Protein AF-A0A2J7R218-F1 (afdb_monomer)

Mean predicted aligned error: 14.17 Å

pLDDT: mean 77.42, std 22.08, range [35.09, 97.88]

Foldseek 3Di:
DDWAADDDDPDDDDDDAAFDDPVAAQAFDPPDDPVQRVQKGKHFDKDKDKTWTFDPQLVPVVDDPDDDDDDDDDDDDDDDDDDDDDDDDDDDDDDPRPPRIDIDIDIGGDYIDMDGHDDDDDD

Secondary structure (DSSP, 8-state):
---PBPEETTEE-----BPPPTTTTTSPPTTS-HHHHTTEEEEEEEEEEEEEEE-TTTGGGSS--------------------PPP----------S--SEEEEEEEEEEEEEEEEPPPPPP-

Organism: NCBI:txid105785

Sequence (123 aa):
MYVVLFRNGDIRQRFYEYSCKESVVGKPCRFLNRRLHNQSRCVQKFSYSYAIVRNPGASTSSAEFGSGEPQRHHYHRHRPSHLPALPLTTSTPNSFGGSEWMLDYIRVRSGCGCEVMPKPKKK

Structure (mmCIF, N/CA/C/O backbone):
data_AF-A0A2J7R218-F1
#
_entry.id   AF-A0A2J7R218-F1
#
loop_
_atom_site.group_PDB
_atom_site.id
_atom_site.type_symbol
_atom_site.label_atom_id
_atom_site.label_alt_id
_atom_site.label_comp_id
_atom_site.label_asym_id
_atom_site.label_entity_id
_atom_site.label_seq_id
_atom_site.pdbx_PDB_ins_code
_atom_site.Cartn_x
_atom_site.Cartn_y
_atom_site.Cartn_z
_atom_site.occupancy
_atom_site.B_iso_or_equiv
_atom_site.auth_seq_id
_atom_site.auth_comp_id
_atom_site.auth_asym_id
_atom_site.auth_atom_id
_atom_site.pdbx_PDB_model_num
ATOM 1 N N . MET A 1 1 ? -2.049 7.300 -6.836 1.00 65.31 1 MET A N 1
ATOM 2 C CA . MET A 1 1 ? -1.336 7.336 -8.125 1.00 65.31 1 MET A CA 1
ATOM 3 C C . MET A 1 1 ? -0.756 5.956 -8.366 1.00 65.31 1 MET A C 1
ATOM 5 O O . MET A 1 1 ? -0.171 5.405 -7.440 1.00 65.31 1 MET A O 1
ATOM 9 N N . TYR A 1 2 ? -1.005 5.375 -9.536 1.00 83.31 2 TYR A N 1
ATOM 10 C CA . TYR A 1 2 ? -0.425 4.095 -9.943 1.00 83.31 2 TYR A CA 1
ATOM 11 C C . TYR A 1 2 ? 0.829 4.373 -10.772 1.00 83.31 2 TYR A C 1
ATOM 13 O O . TYR A 1 2 ? 0.875 5.376 -11.480 1.00 83.31 2 TYR A O 1
ATOM 21 N N . VAL A 1 3 ? 1.839 3.512 -10.663 1.00 90.50 3 VAL A N 1
ATOM 22 C CA . VAL A 1 3 ? 3.107 3.642 -11.393 1.00 90.50 3 VAL A CA 1
ATOM 23 C C . VAL A 1 3 ? 3.368 2.388 -12.214 1.00 90.50 3 VAL A C 1
ATOM 25 O O . VAL A 1 3 ? 2.895 1.301 -11.872 1.00 90.50 3 VAL A O 1
ATOM 28 N N . VAL A 1 4 ? 4.149 2.530 -13.281 1.00 93.19 4 VAL A N 1
ATOM 29 C CA . VAL A 1 4 ? 4.641 1.397 -14.068 1.00 93.19 4 VAL A CA 1
ATOM 30 C C . VAL A 1 4 ? 6.015 1.005 -13.537 1.00 93.19 4 VAL A C 1
ATOM 32 O O . VAL A 1 4 ? 6.935 1.819 -13.557 1.00 93.19 4 VAL A O 1
ATOM 35 N N . LEU A 1 5 ? 6.141 -0.229 -13.047 1.00 94.19 5 LEU A N 1
ATOM 36 C CA . LEU A 1 5 ? 7.398 -0.786 -12.540 1.00 94.19 5 LEU A CA 1
ATOM 37 C C . LEU A 1 5 ? 8.274 -1.298 -13.686 1.00 94.19 5 LEU A C 1
ATOM 39 O O . LEU A 1 5 ? 7.760 -1.898 -14.633 1.00 94.19 5 LEU A O 1
ATOM 43 N N . PHE A 1 6 ? 9.587 -1.124 -13.556 1.00 93.50 6 PHE A N 1
ATOM 44 C CA . PHE A 1 6 ? 10.566 -1.624 -14.518 1.00 93.50 6 PHE A CA 1
ATOM 45 C C . PHE A 1 6 ? 10.499 -3.146 -14.704 1.00 93.50 6 PHE A C 1
ATOM 47 O O . PHE A 1 6 ? 10.392 -3.916 -13.740 1.00 93.50 6 PHE A O 1
ATOM 54 N N . ARG A 1 7 ? 10.596 -3.577 -15.966 1.00 92.50 7 ARG A N 1
ATOM 55 C CA . ARG A 1 7 ? 10.689 -4.979 -16.388 1.00 92.50 7 ARG A CA 1
ATOM 56 C C . ARG A 1 7 ? 11.576 -5.065 -17.628 1.00 92.50 7 ARG A C 1
ATOM 58 O O . ARG A 1 7 ? 11.335 -4.332 -18.581 1.00 92.50 7 ARG A O 1
ATOM 65 N N . ASN A 1 8 ? 12.557 -5.966 -17.632 1.00 91.69 8 ASN A N 1
ATOM 66 C CA . ASN A 1 8 ? 13.396 -6.236 -18.803 1.00 91.69 8 ASN A CA 1
ATOM 67 C C . ASN A 1 8 ? 13.781 -7.721 -18.845 1.00 91.69 8 ASN A C 1
ATOM 69 O O . ASN A 1 8 ? 14.435 -8.205 -17.920 1.00 91.69 8 ASN A O 1
ATOM 73 N N . GLY A 1 9 ? 13.355 -8.439 -19.889 1.00 91.06 9 GLY A N 1
ATOM 74 C CA . GLY A 1 9 ? 13.516 -9.892 -19.987 1.00 91.06 9 GLY A CA 1
ATOM 75 C C . GLY A 1 9 ? 12.991 -10.604 -18.734 1.00 91.06 9 GLY A C 1
ATOM 76 O O . GLY A 1 9 ? 11.829 -10.440 -18.349 1.00 91.06 9 GLY A O 1
ATOM 77 N N . ASP A 1 10 ? 13.876 -11.337 -18.060 1.00 91.56 10 ASP A N 1
ATOM 78 C CA . ASP A 1 10 ? 13.564 -12.066 -16.825 1.00 91.56 10 ASP A CA 1
ATOM 79 C C . ASP A 1 10 ? 13.665 -11.215 -15.548 1.00 91.56 10 ASP A C 1
ATOM 81 O O . ASP A 1 10 ? 13.188 -11.622 -14.482 1.00 91.56 10 ASP A O 1
ATOM 85 N N . ILE A 1 11 ? 14.230 -10.005 -15.629 1.00 89.94 11 ILE A N 1
ATOM 86 C CA . ILE A 1 11 ? 14.366 -9.107 -14.480 1.00 89.94 11 ILE A CA 1
ATOM 87 C C . ILE A 1 11 ? 12.996 -8.513 -14.155 1.00 89.94 11 ILE A C 1
ATOM 89 O O . ILE A 1 11 ? 12.445 -7.686 -14.888 1.00 89.94 11 ILE A O 1
ATOM 93 N N . ARG A 1 12 ? 12.448 -8.926 -13.008 1.00 92.06 12 ARG A N 1
ATOM 94 C CA . ARG A 1 12 ? 11.181 -8.423 -12.470 1.00 92.06 12 ARG A CA 1
ATOM 95 C C . ARG A 1 12 ? 11.397 -7.828 -11.091 1.00 92.06 12 ARG A C 1
ATOM 97 O O . ARG A 1 12 ? 11.754 -8.543 -10.157 1.00 92.06 12 ARG A O 1
ATOM 104 N N . GLN A 1 13 ? 11.084 -6.546 -10.940 1.00 93.81 13 GLN A N 1
ATOM 105 C CA . GLN A 1 13 ? 11.003 -5.929 -9.624 1.00 93.81 13 GLN A CA 1
ATOM 106 C C . GLN A 1 13 ? 9.719 -6.390 -8.917 1.00 93.81 13 GLN A C 1
ATOM 108 O O . GLN A 1 13 ? 8.620 -6.264 -9.461 1.00 93.81 13 GLN A O 1
ATOM 113 N N . ARG A 1 14 ? 9.856 -6.971 -7.721 1.00 93.56 14 ARG A N 1
ATOM 114 C CA . ARG A 1 14 ? 8.740 -7.476 -6.908 1.00 93.56 14 ARG A CA 1
ATOM 115 C C . ARG A 1 14 ? 8.815 -6.890 -5.507 1.00 93.56 14 ARG A C 1
ATOM 117 O O . ARG A 1 14 ? 9.903 -6.681 -4.981 1.00 93.56 14 ARG A O 1
ATOM 124 N N . PHE A 1 15 ? 7.650 -6.681 -4.909 1.00 95.56 15 PHE A N 1
ATOM 125 C CA . PHE A 1 15 ? 7.507 -6.167 -3.554 1.00 95.56 15 PHE A CA 1
ATOM 126 C C . PHE A 1 15 ? 6.753 -7.185 -2.717 1.00 95.56 15 PHE A C 1
ATOM 128 O O . PHE A 1 15 ? 5.783 -7.786 -3.182 1.00 95.56 15 PHE A O 1
ATOM 135 N N . TYR A 1 16 ? 7.218 -7.389 -1.492 1.00 95.94 16 TYR A N 1
ATOM 136 C CA . TYR A 1 16 ? 6.493 -8.187 -0.523 1.00 95.94 16 TYR A CA 1
ATOM 137 C C . TYR A 1 16 ? 5.438 -7.302 0.147 1.00 95.94 16 TYR A C 1
ATOM 139 O O . TYR A 1 16 ? 5.770 -6.239 0.672 1.00 95.94 16 TYR A O 1
ATOM 147 N N . GLU A 1 17 ? 4.178 -7.734 0.128 1.00 96.81 17 GLU A N 1
ATOM 148 C CA . GLU A 1 17 ? 3.054 -6.971 0.671 1.00 96.81 17 GLU A CA 1
ATOM 149 C C . GLU A 1 17 ? 2.355 -7.711 1.809 1.00 96.81 17 GLU A C 1
ATOM 151 O O . GLU A 1 17 ? 2.075 -8.905 1.714 1.00 96.81 17 GLU A O 1
ATOM 156 N N . TYR A 1 18 ? 1.969 -6.965 2.844 1.00 97.25 18 TYR A N 1
ATOM 157 C CA . TYR A 1 18 ? 1.099 -7.447 3.912 1.00 97.25 18 TYR A CA 1
ATOM 158 C C . TYR A 1 18 ? -0.239 -6.713 3.874 1.00 97.25 18 TYR A C 1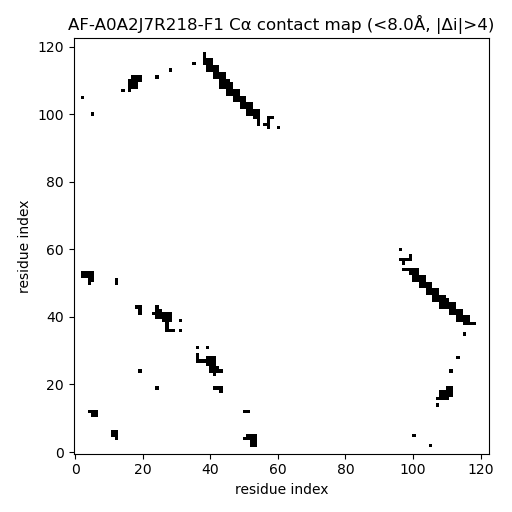
ATOM 160 O O . TYR A 1 18 ? -0.315 -5.503 4.103 1.00 97.25 18 TYR A O 1
ATOM 168 N N . SER A 1 19 ? -1.316 -7.455 3.623 1.00 97.25 19 SER A N 1
ATOM 169 C CA . SER A 1 19 ? -2.672 -6.904 3.578 1.00 97.25 19 SER A CA 1
ATOM 170 C C . SER A 1 19 ? -3.461 -7.219 4.847 1.00 97.25 19 SER A C 1
ATOM 172 O O . SER A 1 19 ? -3.319 -8.294 5.431 1.00 97.25 19 SER A O 1
ATOM 174 N N . CYS A 1 20 ? -4.332 -6.300 5.267 1.00 96.94 20 CYS A N 1
ATOM 175 C CA . CYS A 1 20 ? -5.383 -6.624 6.223 1.00 96.94 20 CYS A CA 1
ATOM 176 C C . CYS A 1 20 ? -6.258 -7.742 5.655 1.00 96.94 20 CYS A C 1
ATOM 178 O O . CYS A 1 20 ? -6.666 -7.697 4.496 1.00 96.94 20 CYS A O 1
ATOM 180 N N . LYS A 1 21 ? -6.615 -8.707 6.504 1.00 96.94 21 LYS A N 1
ATOM 181 C CA . LYS A 1 21 ? -7.641 -9.690 6.164 1.00 96.94 21 LYS A CA 1
ATOM 182 C C . LYS A 1 21 ? -8.968 -8.969 5.900 1.00 96.94 21 LYS A C 1
ATOM 184 O O . LYS A 1 21 ? -9.361 -8.101 6.682 1.00 96.94 21 LYS A O 1
ATOM 189 N N . GLU A 1 22 ? -9.676 -9.365 4.847 1.00 96.00 22 GLU A N 1
ATOM 190 C CA . GLU A 1 22 ? -10.952 -8.752 4.439 1.00 96.00 22 GLU A CA 1
ATOM 191 C C . GLU A 1 22 ? -11.993 -8.769 5.561 1.00 96.00 22 GLU A C 1
ATOM 193 O O . GLU A 1 22 ? -12.699 -7.796 5.795 1.00 96.00 22 GLU A O 1
ATOM 198 N N . SER A 1 23 ? -12.029 -9.848 6.344 1.00 95.38 23 SER A N 1
ATOM 199 C CA . SER A 1 23 ? -12.947 -9.963 7.476 1.00 95.38 23 SER A CA 1
ATOM 200 C C . SER A 1 23 ? -12.549 -9.133 8.700 1.00 95.38 23 SER A C 1
ATOM 202 O O . SER A 1 23 ? -13.271 -9.179 9.697 1.00 95.38 23 SER A O 1
ATOM 204 N N . VAL A 1 24 ? -11.425 -8.411 8.659 1.00 95.19 24 VAL A N 1
ATOM 205 C CA . VAL A 1 24 ? -10.871 -7.621 9.770 1.00 95.19 24 VAL A CA 1
ATOM 206 C C . VAL A 1 24 ? -10.844 -6.128 9.447 1.00 95.19 24 VAL A C 1
ATOM 208 O O . VAL A 1 24 ? -11.049 -5.323 10.352 1.00 95.19 24 VAL A O 1
ATOM 211 N N . VAL A 1 25 ? -10.612 -5.737 8.189 1.00 96.44 25 VAL A N 1
ATOM 212 C CA . VAL A 1 25 ? -10.528 -4.320 7.800 1.00 96.44 25 VAL A CA 1
ATOM 213 C C . VAL A 1 25 ? -11.801 -3.554 8.181 1.00 96.44 25 VAL A C 1
ATOM 215 O O . VAL A 1 25 ? -12.918 -4.035 8.011 1.00 96.44 25 VAL A O 1
ATOM 218 N N . GLY A 1 26 ? -11.627 -2.371 8.767 1.00 95.38 26 GLY A N 1
ATOM 219 C CA . GLY A 1 26 ? -12.716 -1.512 9.232 1.00 95.38 26 GLY A CA 1
ATOM 220 C C . GLY A 1 26 ? -13.415 -1.978 10.513 1.00 95.38 26 GLY A C 1
ATOM 221 O O . GLY A 1 26 ? -14.136 -1.186 11.115 1.00 95.38 26 GLY A O 1
ATOM 222 N N . LYS A 1 27 ? -13.191 -3.213 10.976 1.00 95.81 27 LYS A N 1
ATOM 223 C CA . LYS A 1 27 ? -13.796 -3.709 12.217 1.00 95.81 27 LYS A CA 1
ATOM 224 C C . LYS A 1 27 ? -13.063 -3.192 13.456 1.00 95.81 27 LYS A C 1
ATOM 226 O O . LYS A 1 27 ? -11.862 -2.914 13.374 1.00 95.81 27 LYS A O 1
ATOM 231 N N . PRO A 1 28 ? -13.752 -3.116 14.608 1.00 96.25 28 PRO A N 1
ATOM 232 C CA . PRO A 1 28 ? -13.127 -2.861 15.898 1.00 96.25 28 PRO A CA 1
ATOM 233 C C . PRO A 1 28 ? -11.945 -3.782 16.187 1.00 96.25 28 PRO A C 1
ATOM 235 O O . PRO A 1 28 ? -11.961 -4.976 15.874 1.00 96.25 28 PRO A O 1
ATOM 238 N N . CYS A 1 29 ? -10.914 -3.226 16.812 1.00 95.56 29 CYS A N 1
ATOM 239 C CA . CYS A 1 29 ? -9.720 -3.975 17.159 1.00 95.56 29 CYS A CA 1
ATOM 240 C C . CYS A 1 29 ? -10.000 -4.933 18.322 1.00 95.56 29 CYS A C 1
ATOM 242 O O . CYS A 1 29 ? -10.432 -4.514 19.394 1.00 95.56 29 CYS A O 1
ATOM 244 N N . ARG A 1 30 ? -9.670 -6.217 18.138 1.00 91.62 30 ARG A N 1
ATOM 245 C CA . ARG A 1 30 ? -10.002 -7.297 19.083 1.00 91.62 30 ARG A CA 1
ATOM 246 C C . ARG A 1 30 ? -9.425 -7.119 20.494 1.00 91.62 30 ARG A C 1
ATOM 248 O O . ARG A 1 30 ? -10.092 -7.463 21.460 1.00 91.62 30 ARG A O 1
ATOM 255 N N . PHE A 1 31 ? -8.197 -6.617 20.617 1.00 88.94 31 PHE A N 1
ATOM 256 C CA . PHE A 1 31 ? -7.448 -6.590 21.885 1.00 88.94 31 PHE A CA 1
ATOM 257 C C . PHE A 1 31 ? -7.360 -5.194 22.514 1.00 88.94 31 PHE A C 1
ATOM 259 O O . PHE A 1 31 ? -6.433 -4.898 23.264 1.00 88.94 31 PHE A O 1
ATOM 266 N N . LEU A 1 32 ? -8.304 -4.312 22.187 1.00 92.94 32 LEU A N 1
ATOM 267 C CA . LEU A 1 32 ? -8.352 -2.971 22.753 1.00 92.94 32 LEU A CA 1
ATOM 268 C C . LEU A 1 32 ? -9.199 -2.932 24.032 1.00 92.94 32 LEU A C 1
ATOM 270 O O . LEU A 1 32 ? -10.120 -3.728 24.210 1.00 92.94 32 LEU A O 1
ATOM 274 N N . ASN A 1 33 ? -8.940 -1.956 24.905 1.00 92.69 33 ASN A N 1
ATOM 275 C CA . ASN A 1 33 ? -9.781 -1.722 26.079 1.00 92.69 33 ASN A CA 1
ATOM 276 C C . ASN A 1 33 ? -11.251 -1.511 25.659 1.00 92.69 33 ASN A C 1
ATOM 278 O O . ASN A 1 33 ? -11.537 -0.759 24.723 1.00 92.69 33 ASN A O 1
ATOM 282 N N . ARG A 1 34 ? -12.190 -2.120 26.395 1.00 90.75 34 ARG A N 1
ATOM 283 C CA . ARG A 1 34 ? -13.641 -2.085 26.138 1.00 90.75 34 ARG A CA 1
ATOM 284 C C . ARG A 1 34 ? -14.198 -0.672 25.906 1.00 90.75 34 ARG A C 1
ATOM 286 O O . ARG A 1 34 ? -15.106 -0.507 25.099 1.00 90.75 34 ARG A O 1
ATOM 293 N N . ARG A 1 35 ? -13.643 0.360 26.557 1.00 90.44 35 ARG A N 1
ATOM 294 C CA . ARG A 1 35 ? -14.065 1.769 26.373 1.00 90.44 35 ARG A CA 1
ATOM 295 C C . ARG A 1 35 ? -13.691 2.351 25.003 1.00 90.44 35 ARG A C 1
ATOM 297 O O . ARG A 1 35 ? -14.364 3.257 24.513 1.00 90.44 35 ARG A O 1
ATOM 304 N N . LEU A 1 36 ? -12.613 1.852 24.403 1.00 92.44 36 LEU A N 1
ATOM 305 C CA . LEU A 1 36 ? -12.073 2.313 23.123 1.00 92.44 36 LEU A CA 1
ATOM 306 C C . LEU A 1 36 ? -12.415 1.371 21.967 1.00 92.44 36 LEU A C 1
ATOM 308 O O . LEU A 1 36 ? -12.279 1.770 20.818 1.00 92.44 36 LEU A O 1
ATOM 312 N N . HIS A 1 37 ? -12.885 0.154 22.250 1.00 92.94 37 HIS A N 1
ATOM 313 C CA . HIS A 1 37 ? -13.218 -0.850 21.239 1.00 92.94 37 HIS A CA 1
ATOM 314 C C . HIS A 1 37 ? -14.127 -0.280 20.137 1.00 92.94 37 HIS A C 1
ATOM 316 O O . HIS A 1 37 ? -13.768 -0.304 18.964 1.00 92.94 37 HIS A O 1
ATOM 322 N N . ASN A 1 38 ? -15.235 0.360 20.518 1.00 91.38 38 ASN A N 1
ATOM 323 C CA . ASN A 1 38 ? -16.188 0.951 19.566 1.00 91.38 38 ASN A CA 1
ATOM 324 C C . ASN A 1 38 ? -15.679 2.239 18.896 1.00 91.38 38 ASN A C 1
ATOM 326 O O . ASN A 1 38 ? -16.313 2.752 17.983 1.00 91.38 38 ASN A O 1
ATOM 330 N N . GLN A 1 39 ? -14.551 2.772 19.364 1.00 93.94 39 GLN A N 1
ATOM 331 C CA . GLN A 1 39 ? -13.854 3.916 18.778 1.00 93.94 39 GLN A CA 1
ATOM 332 C C . GLN A 1 39 ? -12.672 3.463 17.915 1.00 93.94 39 GLN A C 1
ATOM 334 O O . GLN A 1 39 ? -11.940 4.294 17.397 1.00 93.94 39 GLN A O 1
ATOM 339 N N . SER A 1 40 ? -12.446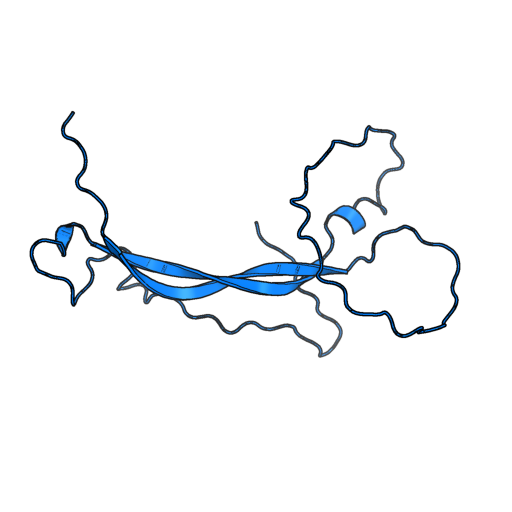 2.158 17.774 1.00 95.94 40 SER A N 1
ATOM 340 C CA . SER A 1 40 ? -11.280 1.617 17.090 1.00 95.94 40 SER A CA 1
ATOM 341 C C . SER A 1 40 ? -11.636 0.976 15.763 1.00 95.94 40 SER A C 1
ATOM 343 O O . SER A 1 40 ? -12.760 0.517 15.566 1.00 95.94 40 SER A O 1
ATOM 345 N N . ARG A 1 41 ? -10.662 0.929 14.856 1.00 96.25 41 ARG A N 1
ATOM 346 C CA . ARG A 1 41 ? -10.775 0.227 13.580 1.00 96.25 41 ARG A CA 1
ATOM 347 C C . ARG A 1 41 ? -9.433 -0.339 13.139 1.00 96.25 41 ARG A C 1
ATOM 349 O O . ARG A 1 41 ? -8.399 0.319 13.261 1.00 96.25 41 ARG A O 1
ATOM 356 N N . CYS A 1 42 ? -9.458 -1.542 12.583 1.00 97.06 42 CYS A N 1
ATOM 357 C CA . CYS A 1 42 ? -8.316 -2.118 11.886 1.00 97.06 42 CYS A CA 1
ATOM 358 C C . CYS A 1 42 ? -8.177 -1.471 10.503 1.00 97.06 42 CYS A C 1
ATOM 360 O O . CYS A 1 42 ? -9.110 -1.505 9.700 1.00 97.06 42 CYS A O 1
ATOM 362 N N . VAL A 1 43 ? -7.014 -0.899 10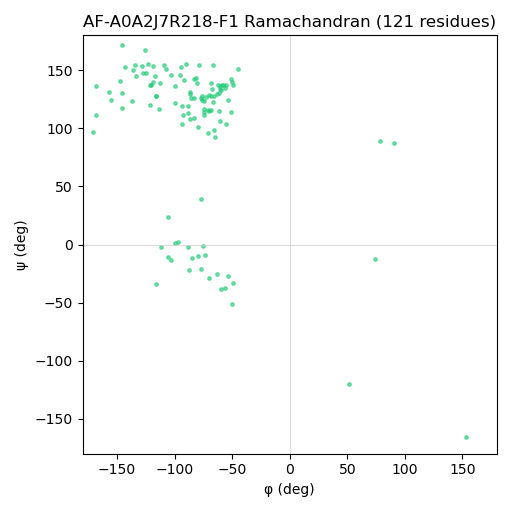.207 1.00 97.12 43 VAL A N 1
ATOM 363 C CA . VAL A 1 43 ? -6.747 -0.197 8.947 1.00 97.12 43 VAL A CA 1
ATOM 364 C C . VAL A 1 43 ? -5.525 -0.764 8.240 1.00 97.12 43 VAL A C 1
ATOM 366 O O . VAL A 1 43 ? -4.551 -1.182 8.874 1.00 97.12 43 VAL A O 1
ATOM 369 N N . GLN A 1 44 ? -5.565 -0.730 6.909 1.00 97.88 44 GLN A N 1
ATOM 370 C CA . GLN A 1 44 ? -4.419 -1.067 6.077 1.00 97.88 44 GLN A CA 1
ATOM 371 C C . GLN A 1 44 ? -3.317 -0.026 6.279 1.00 97.88 44 GLN A C 1
ATOM 373 O O . GLN A 1 44 ? -3.514 1.170 6.054 1.00 97.88 44 GLN A O 1
ATOM 378 N N . LYS A 1 45 ? -2.140 -0.496 6.677 1.00 97.81 45 LYS A N 1
ATOM 379 C CA . LYS A 1 45 ? -0.925 0.301 6.786 1.00 97.81 45 LYS A CA 1
ATOM 380 C C . LYS A 1 45 ? -0.101 0.178 5.516 1.00 97.81 45 LYS A C 1
ATOM 382 O O . LYS A 1 45 ? -0.189 -0.804 4.771 1.00 97.81 45 LYS A O 1
ATOM 387 N N . PHE A 1 46 ? 0.667 1.228 5.269 1.00 97.31 46 PHE A N 1
ATOM 388 C CA . PHE A 1 46 ? 1.512 1.356 4.099 1.00 97.31 46 PHE A CA 1
ATOM 389 C C . PHE A 1 46 ? 2.872 1.901 4.509 1.00 97.31 46 PHE A C 1
ATOM 391 O O . PHE A 1 46 ? 2.970 2.670 5.466 1.00 97.31 46 PHE A O 1
ATOM 398 N N . SER A 1 47 ? 3.897 1.525 3.761 1.00 96.81 47 SER A N 1
ATOM 399 C CA . SER A 1 47 ? 5.239 2.093 3.839 1.00 96.81 47 SER A CA 1
ATOM 400 C C . SER A 1 47 ? 5.670 2.569 2.460 1.00 96.81 47 SER A C 1
ATOM 402 O O . SER A 1 47 ? 5.039 2.242 1.452 1.00 96.81 47 SER A O 1
ATOM 404 N N . TYR A 1 48 ? 6.753 3.337 2.424 1.00 96.44 48 TYR A N 1
ATOM 405 C CA . TYR A 1 48 ? 7.399 3.718 1.179 1.00 96.44 48 TYR A CA 1
ATOM 406 C C . TYR A 1 48 ? 8.610 2.828 0.936 1.00 96.44 48 TYR A C 1
ATOM 408 O O . TYR A 1 48 ? 9.381 2.543 1.854 1.00 96.44 48 TYR A O 1
ATOM 416 N N . SER A 1 49 ? 8.759 2.370 -0.298 1.00 96.44 49 SER A N 1
ATOM 417 C CA . SER A 1 49 ? 9.891 1.559 -0.736 1.00 96.44 49 SER A CA 1
ATOM 418 C C . SER A 1 49 ? 10.409 2.110 -2.050 1.00 96.44 49 SER A C 1
ATOM 420 O O . SER A 1 49 ? 9.628 2.590 -2.868 1.00 96.44 49 SER A O 1
ATOM 422 N N . TYR A 1 50 ? 11.720 2.048 -2.249 1.00 97.00 50 TYR A N 1
ATOM 423 C CA . TYR A 1 5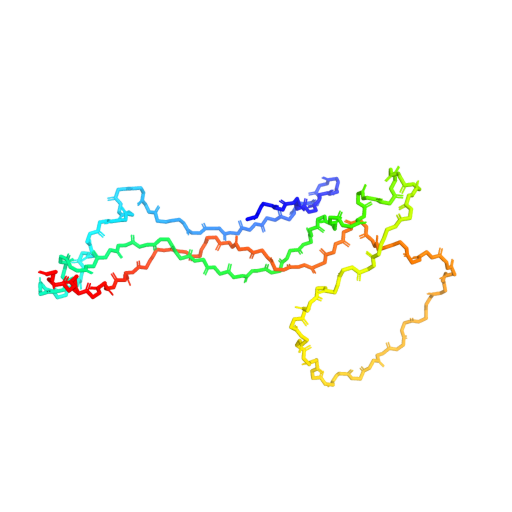0 ? 12.317 2.453 -3.513 1.00 97.00 50 TYR A CA 1
ATOM 424 C C . TYR A 1 50 ? 11.935 1.485 -4.634 1.00 97.00 50 TYR A C 1
ATOM 426 O O . TYR A 1 50 ? 11.946 0.267 -4.446 1.00 97.00 50 TYR A O 1
ATOM 434 N N . ALA A 1 51 ? 11.634 2.034 -5.806 1.00 96.56 51 ALA A N 1
ATOM 435 C CA . ALA A 1 51 ? 11.338 1.291 -7.018 1.00 96.56 51 ALA A CA 1
ATOM 436 C C . ALA A 1 51 ? 11.904 1.997 -8.249 1.00 96.56 51 ALA A C 1
ATOM 438 O O . ALA A 1 51 ? 12.024 3.220 -8.273 1.00 96.56 51 ALA A O 1
ATOM 439 N N . ILE A 1 52 ? 12.210 1.219 -9.287 1.00 95.06 52 ILE A N 1
ATOM 440 C CA . ILE A 1 52 ? 12.513 1.768 -10.605 1.00 95.06 52 ILE A CA 1
ATOM 441 C C . ILE A 1 52 ? 11.175 1.885 -11.330 1.00 95.06 52 ILE A C 1
ATOM 443 O O . ILE A 1 52 ? 10.514 0.882 -11.615 1.00 95.06 52 ILE A O 1
ATOM 447 N N . VAL A 1 53 ? 10.756 3.119 -11.584 1.00 94.75 53 VAL A N 1
ATOM 448 C CA . VAL A 1 53 ? 9.457 3.454 -12.164 1.00 94.75 53 VAL A CA 1
ATOM 449 C C . VAL A 1 53 ? 9.633 4.168 -13.494 1.00 94.75 53 VAL A C 1
ATOM 451 O O . VAL A 1 53 ? 10.656 4.808 -13.741 1.00 94.75 53 VAL A O 1
ATOM 454 N N . ARG A 1 54 ? 8.634 4.056 -14.372 1.00 92.62 54 ARG A N 1
ATOM 455 C CA . ARG A 1 54 ? 8.620 4.813 -15.625 1.00 92.62 54 ARG A CA 1
ATOM 456 C C . ARG A 1 54 ? 8.487 6.304 -15.323 1.00 92.62 54 ARG A C 1
ATOM 458 O O . ARG A 1 54 ? 7.569 6.709 -14.612 1.00 92.62 54 ARG A O 1
ATOM 465 N N . ASN A 1 55 ? 9.384 7.103 -15.884 1.00 90.56 55 ASN A N 1
ATOM 466 C CA . ASN A 1 55 ? 9.371 8.550 -15.795 1.00 90.56 55 ASN A CA 1
ATOM 467 C C . ASN A 1 55 ? 8.206 9.103 -16.640 1.00 90.56 55 ASN A C 1
ATOM 469 O O . ASN A 1 55 ? 8.228 8.962 -17.867 1.00 90.56 55 ASN A O 1
ATOM 473 N N . PRO A 1 56 ? 7.197 9.751 -16.032 1.00 82.56 56 PRO A N 1
ATOM 474 C CA . PRO A 1 56 ? 6.062 10.296 -16.775 1.00 82.56 56 PRO A CA 1
ATOM 475 C C . PRO A 1 56 ? 6.474 11.401 -17.764 1.00 82.56 56 PRO A C 1
ATOM 477 O O . PRO A 1 56 ? 5.802 11.591 -18.775 1.00 82.56 56 PRO A O 1
ATOM 480 N N . GLY A 1 57 ? 7.595 12.091 -17.516 1.00 78.12 57 GLY A N 1
ATOM 481 C CA . GLY A 1 57 ? 8.1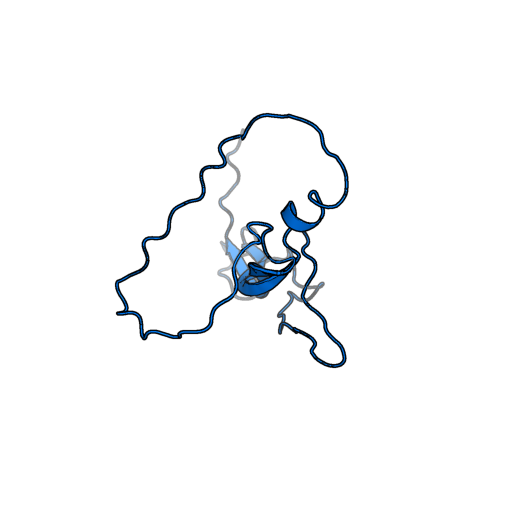30 13.127 -18.405 1.00 78.12 57 GLY A CA 1
ATOM 482 C C . GLY A 1 57 ? 8.908 12.595 -19.614 1.00 78.12 57 GLY A C 1
ATOM 483 O O . GLY A 1 57 ? 9.231 13.366 -20.511 1.00 78.12 57 GLY A O 1
ATOM 484 N N . ALA A 1 58 ? 9.208 11.292 -19.663 1.00 66.00 58 ALA A N 1
ATOM 485 C CA . ALA A 1 58 ? 9.885 10.670 -20.804 1.00 66.00 58 ALA A CA 1
ATOM 486 C C . ALA A 1 58 ? 8.904 10.205 -21.895 1.00 66.00 58 ALA A C 1
ATOM 488 O O . ALA A 1 58 ? 9.284 10.062 -23.052 1.00 66.00 58 ALA A O 1
ATOM 489 N N . SER A 1 59 ? 7.627 9.991 -21.559 1.00 54.56 59 SER A N 1
ATOM 490 C CA . SER A 1 59 ? 6.587 9.682 -22.553 1.00 54.56 59 SER A CA 1
ATOM 491 C C . SER A 1 59 ? 6.115 10.906 -23.341 1.00 54.56 59 SER A C 1
ATOM 493 O O . SER A 1 59 ? 5.597 10.750 -24.440 1.00 54.56 59 SER A O 1
ATOM 495 N N . THR A 1 60 ? 6.318 12.114 -22.816 1.00 54.03 60 THR A N 1
ATOM 496 C CA . THR A 1 60 ? 5.928 13.382 -23.458 1.00 54.03 60 THR A CA 1
ATOM 497 C C . THR A 1 60 ? 6.998 13.955 -24.388 1.00 54.03 60 THR A C 1
ATOM 499 O O . THR A 1 60 ? 6.771 14.984 -25.002 1.00 54.03 60 THR A O 1
ATOM 502 N N . SER A 1 61 ? 8.169 13.322 -24.518 1.00 48.88 61 SER A N 1
ATOM 503 C CA . SER A 1 61 ? 9.242 13.785 -25.416 1.00 48.88 61 SER A CA 1
ATOM 504 C C . SER A 1 61 ? 9.270 13.076 -26.777 1.00 48.88 61 SER A C 1
ATOM 506 O O . SER A 1 61 ? 10.136 13.372 -27.596 1.00 48.88 61 SER A O 1
ATOM 508 N N . SER A 1 62 ? 8.329 12.159 -27.039 1.00 49.19 62 SER A N 1
ATOM 509 C CA . SER A 1 62 ? 8.164 11.493 -28.348 1.00 49.19 62 SER A CA 1
ATOM 510 C C . SER A 1 62 ? 6.880 11.883 -29.090 1.00 49.19 62 SER A C 1
ATOM 512 O O . SER A 1 62 ? 6.687 11.476 -30.233 1.00 49.19 62 SER A O 1
ATOM 514 N N . ALA A 1 63 ? 6.037 12.722 -28.485 1.00 45.78 63 ALA A N 1
ATOM 515 C CA . ALA A 1 63 ? 4.901 13.353 -29.135 1.00 45.78 63 ALA A CA 1
ATOM 516 C C . ALA A 1 63 ? 4.854 14.825 -28.707 1.00 45.78 63 ALA A C 1
ATOM 518 O O . ALA A 1 63 ? 4.780 15.111 -27.519 1.00 45.78 63 ALA A O 1
ATOM 519 N N . GLU A 1 64 ? 4.873 15.716 -29.699 1.00 36.41 64 GLU A N 1
ATOM 520 C CA . GLU A 1 64 ? 4.568 17.153 -29.613 1.00 36.41 64 GLU A CA 1
ATOM 521 C C . GLU A 1 64 ? 5.738 18.110 -29.316 1.00 36.41 64 GLU A C 1
ATOM 523 O O . GLU A 1 64 ? 6.006 18.569 -28.209 1.00 36.41 64 GLU A O 1
ATOM 528 N N . PHE A 1 65 ? 6.379 18.504 -30.420 1.00 45.62 65 PHE A N 1
ATOM 529 C CA . PHE A 1 65 ? 6.908 19.849 -30.624 1.00 45.62 65 PHE A CA 1
ATOM 530 C C . PHE A 1 65 ? 5.765 20.865 -30.428 1.00 45.62 65 PHE A C 1
ATOM 532 O O . PHE A 1 65 ? 4.902 21.004 -31.291 1.00 45.62 65 PHE A O 1
ATOM 539 N N . GLY A 1 66 ? 5.739 21.548 -29.284 1.00 35.88 66 GLY A N 1
ATOM 540 C CA . GLY A 1 66 ? 4.739 22.570 -28.978 1.00 35.88 66 GLY A CA 1
ATOM 541 C C . GLY A 1 66 ? 5.126 23.379 -27.743 1.00 35.88 66 GLY A C 1
ATOM 542 O O . GLY A 1 66 ? 5.166 22.869 -26.632 1.00 35.88 66 GLY A O 1
ATOM 543 N N . SER A 1 67 ? 5.452 24.648 -27.957 1.00 46.00 67 SER A N 1
ATOM 544 C CA . SER A 1 67 ? 5.834 25.656 -26.963 1.00 46.00 67 SER A CA 1
ATOM 545 C C . SER A 1 67 ? 4.822 25.819 -25.815 1.00 46.00 67 SER A C 1
ATOM 547 O O . SER A 1 67 ? 3.672 26.172 -26.069 1.00 46.00 67 SER A O 1
ATOM 549 N N . GLY A 1 68 ? 5.266 25.677 -24.560 1.00 35.09 68 GLY A N 1
ATOM 550 C CA . GLY A 1 68 ? 4.483 26.026 -23.366 1.00 35.09 68 GLY A CA 1
ATOM 551 C C . GLY A 1 68 ? 5.319 26.030 -22.075 1.00 35.09 68 GLY 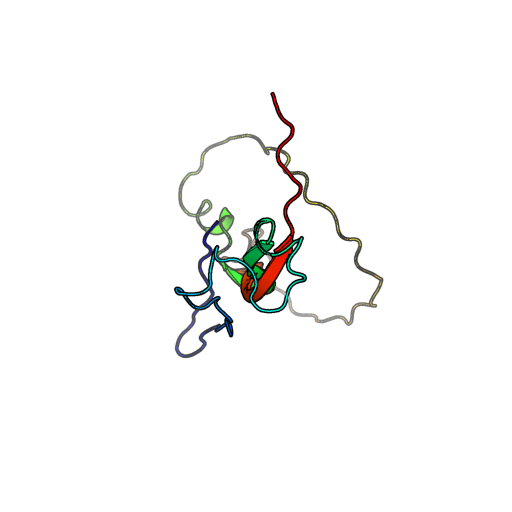A C 1
ATOM 552 O O . GLY A 1 68 ? 6.156 25.160 -21.877 1.00 35.09 68 GLY A O 1
ATOM 553 N N . GLU A 1 69 ? 5.117 27.050 -21.239 1.00 36.31 69 GLU A N 1
ATOM 554 C CA . GLU A 1 69 ? 5.863 27.472 -20.034 1.00 36.31 69 GLU A CA 1
ATOM 555 C C . GLU A 1 69 ? 6.290 26.406 -18.991 1.00 36.31 69 GLU A C 1
ATOM 557 O O . GLU A 1 69 ? 5.565 25.445 -18.732 1.00 36.31 69 GLU A O 1
ATOM 562 N N . PRO A 1 70 ? 7.402 26.630 -18.251 1.00 46.62 70 PRO A N 1
ATOM 563 C CA . PRO A 1 70 ? 7.793 25.779 -17.131 1.00 46.62 70 PRO A CA 1
ATOM 564 C C . PRO A 1 70 ? 6.993 26.111 -15.860 1.00 46.62 70 PRO A C 1
ATOM 566 O O . PRO A 1 70 ? 7.305 27.045 -15.115 1.00 46.62 70 PRO A O 1
ATOM 569 N N . GLN A 1 71 ? 5.986 25.289 -15.563 1.00 46.84 71 GLN A N 1
ATOM 570 C CA . GLN A 1 71 ? 5.224 25.373 -14.320 1.00 46.84 71 GLN A CA 1
ATOM 571 C C . GLN A 1 71 ? 6.051 24.838 -13.138 1.00 46.84 71 GLN A C 1
ATOM 573 O O . GLN A 1 71 ? 6.457 23.676 -13.078 1.00 46.84 71 GLN A O 1
ATOM 578 N N . ARG A 1 72 ? 6.344 25.737 -12.193 1.00 49.69 72 ARG A N 1
ATOM 579 C CA . ARG A 1 72 ? 7.191 25.499 -11.018 1.00 49.69 72 ARG A CA 1
ATOM 580 C C . ARG A 1 72 ? 6.564 24.488 -10.057 1.00 49.69 72 ARG A C 1
ATOM 582 O O . ARG A 1 72 ? 5.765 24.851 -9.197 1.00 49.69 72 ARG A O 1
ATOM 589 N N . HIS A 1 73 ? 6.996 23.234 -10.131 1.00 46.75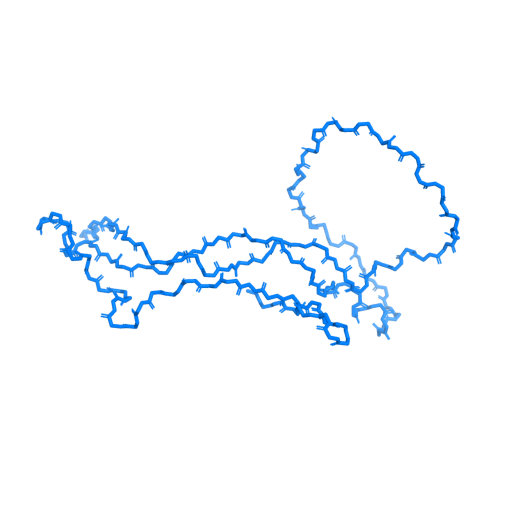 73 HIS A N 1
ATOM 590 C CA . HIS A 1 73 ? 6.736 22.257 -9.079 1.00 46.75 73 HIS A CA 1
ATOM 591 C C . HIS A 1 73 ? 7.817 22.349 -7.995 1.00 46.75 73 HIS A C 1
ATOM 593 O O . HIS A 1 73 ? 8.971 21.970 -8.193 1.00 46.75 73 HIS A O 1
ATOM 599 N N . HIS A 1 74 ? 7.430 22.877 -6.832 1.00 45.12 74 HIS A N 1
ATOM 600 C CA . HIS A 1 74 ? 8.231 22.860 -5.612 1.00 45.12 74 HIS A CA 1
ATOM 601 C C . HIS A 1 74 ? 8.433 21.413 -5.132 1.00 45.12 74 HIS A C 1
ATOM 603 O O . HIS A 1 74 ? 7.623 20.877 -4.380 1.00 45.12 74 HIS A O 1
ATOM 609 N N . TYR A 1 75 ? 9.530 20.779 -5.545 1.00 55.41 75 TYR A N 1
ATOM 610 C CA . TYR A 1 75 ? 10.011 19.558 -4.905 1.00 55.41 75 TYR A CA 1
ATOM 611 C C . TYR A 1 75 ? 10.688 19.908 -3.576 1.00 55.41 75 TYR A C 1
ATOM 613 O O . TYR A 1 75 ? 11.591 20.748 -3.518 1.00 55.41 75 TYR A O 1
ATOM 621 N N . HIS A 1 76 ? 10.260 19.249 -2.497 1.00 50.44 76 HIS A N 1
ATOM 622 C CA . HIS A 1 76 ? 10.948 19.297 -1.212 1.00 50.44 76 HIS A CA 1
ATOM 623 C C . HIS A 1 76 ? 12.367 18.740 -1.375 1.00 50.44 76 HIS A C 1
ATOM 625 O O . HIS A 1 76 ? 12.589 17.541 -1.530 1.00 50.44 76 HIS A O 1
ATOM 631 N N . ARG A 1 77 ? 13.339 19.652 -1.360 1.00 40.19 77 ARG A N 1
ATOM 632 C CA . ARG A 1 77 ? 14.767 19.367 -1.460 1.00 40.19 77 ARG A CA 1
ATOM 633 C C . ARG A 1 77 ? 15.239 18.699 -0.168 1.00 40.19 77 ARG A C 1
ATOM 635 O O . ARG A 1 77 ? 15.559 19.383 0.802 1.00 40.19 77 ARG A O 1
ATOM 642 N N . HIS A 1 78 ? 15.306 17.372 -0.146 1.00 49.97 78 HIS A N 1
ATOM 643 C CA . HIS A 1 78 ? 16.093 16.677 0.868 1.00 49.97 78 HIS A CA 1
ATOM 644 C C . HIS A 1 78 ? 17.578 16.926 0.585 1.00 49.97 78 HIS A C 1
ATOM 646 O O . HIS A 1 78 ? 18.106 16.561 -0.461 1.00 49.97 78 HIS A O 1
ATOM 652 N N . ARG A 1 79 ? 18.224 17.627 1.519 1.00 44.34 79 ARG A N 1
ATOM 653 C CA . ARG A 1 79 ? 19.663 17.897 1.564 1.00 44.34 79 ARG A CA 1
ATOM 654 C C . ARG A 1 79 ? 20.413 16.558 1.667 1.00 44.34 79 ARG A C 1
ATOM 656 O O . ARG A 1 79 ? 20.245 15.893 2.687 1.00 44.34 79 ARG A O 1
ATOM 663 N N . PRO A 1 80 ? 21.223 16.144 0.676 1.00 45.94 80 PRO A N 1
ATOM 664 C CA . PRO A 1 80 ? 22.059 14.970 0.842 1.00 45.94 80 PRO A CA 1
ATOM 665 C C . PRO A 1 80 ? 23.262 15.334 1.715 1.00 45.94 80 PRO A C 1
ATOM 667 O O . PRO A 1 80 ? 23.970 16.310 1.458 1.00 45.94 80 PRO A O 1
ATOM 670 N N . SER A 1 81 ? 23.458 14.561 2.779 1.00 46.28 81 SER A N 1
ATOM 671 C CA . SER A 1 81 ? 24.672 14.563 3.590 1.00 46.28 81 SER A CA 1
ATOM 672 C C . SER A 1 81 ? 25.869 14.198 2.709 1.00 46.28 81 SER A C 1
ATOM 674 O O . SER A 1 81 ? 25.800 13.254 1.924 1.00 46.28 81 SER A O 1
ATOM 676 N N . HIS A 1 82 ? 26.947 14.969 2.835 1.00 46.72 82 HIS A N 1
ATOM 677 C CA . HIS A 1 82 ? 28.193 14.835 2.088 1.00 46.72 82 HIS A CA 1
ATOM 678 C C . HIS A 1 82 ? 28.746 13.399 2.123 1.00 46.72 82 HIS A C 1
ATOM 680 O O . HIS A 1 82 ? 29.189 12.929 3.168 1.00 46.72 82 HIS A O 1
ATOM 686 N N . LEU A 1 83 ? 28.779 12.741 0.964 1.00 52.78 83 LEU A N 1
ATOM 687 C CA . LEU A 1 83 ? 29.648 11.598 0.688 1.00 52.78 83 LEU A CA 1
ATOM 688 C C . LEU A 1 83 ? 30.616 12.025 -0.430 1.00 52.78 83 LEU A C 1
ATOM 690 O O . LEU A 1 83 ? 30.149 12.559 -1.440 1.00 52.78 83 LEU A O 1
ATOM 694 N N . PRO A 1 84 ? 31.943 11.862 -0.266 1.00 41.59 84 PRO A N 1
ATOM 695 C CA . PRO A 1 84 ? 32.903 12.257 -1.287 1.00 41.59 84 PRO A CA 1
ATOM 696 C C . PRO A 1 84 ? 32.805 11.326 -2.501 1.00 41.59 84 PRO A C 1
ATOM 698 O O . PRO A 1 84 ? 32.822 10.102 -2.373 1.00 41.59 84 PRO A O 1
ATOM 701 N N . ALA A 1 85 ? 32.664 11.934 -3.678 1.00 43.06 85 ALA A N 1
ATOM 702 C CA . ALA A 1 85 ? 32.521 11.257 -4.958 1.00 43.06 85 ALA A CA 1
ATOM 703 C C . ALA A 1 85 ? 33.823 10.546 -5.361 1.00 43.06 85 ALA A C 1
ATOM 705 O O . ALA A 1 85 ? 34.885 11.165 -5.415 1.00 43.06 85 ALA A O 1
ATOM 706 N N . LEU A 1 86 ? 33.721 9.258 -5.690 1.00 50.59 86 LEU A N 1
ATOM 707 C CA . LEU A 1 86 ? 34.739 8.547 -6.463 1.00 50.59 86 LEU A CA 1
ATOM 708 C C . LEU A 1 86 ? 34.539 8.867 -7.957 1.00 50.59 86 LEU A C 1
ATOM 710 O O . LEU A 1 86 ? 33.388 8.903 -8.407 1.00 50.59 86 LEU A O 1
ATOM 714 N N . PRO A 1 87 ? 35.608 9.095 -8.742 1.00 41.78 87 PRO A N 1
ATOM 715 C CA . PRO A 1 87 ? 35.471 9.469 -10.140 1.00 41.78 87 PRO A CA 1
ATOM 716 C C . PRO A 1 87 ? 35.265 8.209 -10.985 1.00 41.78 87 PRO A C 1
ATOM 718 O O . PRO A 1 87 ? 36.198 7.436 -11.188 1.00 41.78 87 PRO A O 1
ATOM 721 N N . LEU A 1 88 ? 34.054 7.998 -11.506 1.00 44.66 88 LEU A N 1
ATOM 722 C CA . LEU A 1 88 ? 33.873 7.124 -12.666 1.00 44.66 88 LEU A CA 1
ATOM 723 C C . LEU A 1 88 ? 33.908 7.977 -13.933 1.00 44.66 88 LEU A C 1
ATOM 725 O O . LEU A 1 88 ? 32.956 8.676 -14.274 1.00 44.66 88 LEU A O 1
ATOM 729 N N . THR A 1 89 ? 35.037 7.910 -14.631 1.00 52.44 89 THR A N 1
ATOM 730 C CA . THR A 1 89 ? 35.176 8.333 -16.021 1.00 52.44 89 THR A CA 1
ATOM 731 C C . THR A 1 89 ? 34.510 7.310 -16.936 1.00 52.44 89 THR A C 1
ATOM 733 O O . THR A 1 89 ? 35.022 6.204 -17.074 1.00 52.44 89 THR A O 1
ATOM 736 N N . THR A 1 90 ? 33.438 7.696 -17.624 1.00 44.88 90 THR A N 1
ATOM 737 C CA . THR A 1 90 ? 33.202 7.257 -19.008 1.00 44.88 90 THR A CA 1
ATOM 738 C C . THR A 1 90 ? 32.310 8.264 -19.720 1.00 44.88 90 THR A C 1
ATOM 740 O O . THR A 1 90 ? 31.239 8.638 -19.253 1.00 44.88 90 THR A O 1
ATOM 743 N N . SER A 1 91 ? 32.838 8.732 -20.839 1.00 54.78 91 SER A N 1
ATOM 744 C CA . SER A 1 91 ? 32.333 9.722 -21.776 1.00 54.78 91 SER A CA 1
ATOM 745 C C . SER A 1 91 ? 31.093 9.269 -22.546 1.00 54.78 91 SER A C 1
ATOM 747 O O . SER A 1 91 ? 31.143 8.222 -23.181 1.00 54.78 91 SER A O 1
ATOM 749 N N . THR A 1 92 ? 30.081 10.135 -22.639 1.00 52.19 92 THR A N 1
ATOM 750 C CA . THR A 1 92 ? 29.257 10.313 -23.853 1.00 52.19 92 THR A CA 1
ATOM 751 C C . THR A 1 92 ? 28.618 11.706 -23.841 1.00 52.19 92 THR A C 1
ATOM 753 O O . THR A 1 92 ? 28.035 12.084 -22.822 1.00 52.19 92 THR A O 1
ATOM 756 N N . PRO A 1 93 ? 28.704 12.478 -24.939 1.00 55.47 93 PRO A N 1
ATOM 757 C CA . PRO A 1 93 ? 28.018 13.753 -25.072 1.00 55.47 93 PRO A CA 1
ATOM 758 C C . PRO A 1 93 ? 26.562 13.547 -25.532 1.00 55.47 93 PRO A C 1
ATOM 760 O O . PRO A 1 93 ? 26.288 12.732 -26.406 1.00 55.47 93 PRO A O 1
ATOM 763 N N . ASN A 1 94 ? 25.661 14.374 -24.998 1.00 46.12 94 ASN A N 1
ATOM 764 C CA . ASN A 1 94 ? 24.352 14.724 -25.564 1.00 46.12 94 ASN A CA 1
ATOM 765 C C . ASN A 1 94 ? 23.180 13.719 -25.431 1.00 46.12 94 ASN A C 1
ATOM 767 O O . ASN A 1 94 ? 22.883 12.948 -26.339 1.00 46.12 94 ASN A O 1
ATOM 771 N N . SER A 1 95 ? 22.423 13.836 -24.330 1.00 42.22 95 SER A N 1
ATOM 772 C CA . SER A 1 95 ? 20.948 13.770 -24.316 1.00 42.22 95 SER A CA 1
ATOM 773 C C . SER A 1 95 ? 20.423 14.175 -22.933 1.00 42.22 95 SER A C 1
ATOM 775 O O . SER A 1 95 ? 20.329 13.357 -22.027 1.00 42.22 95 SER A O 1
ATOM 777 N N . PHE A 1 96 ? 20.028 15.440 -22.767 1.00 47.78 96 PHE A N 1
ATOM 778 C CA . PHE A 1 96 ? 19.177 15.889 -21.650 1.00 47.78 96 PHE A CA 1
ATOM 779 C C . PHE A 1 96 ? 17.703 15.495 -21.890 1.00 47.78 96 PHE A C 1
ATOM 781 O O . PHE A 1 96 ? 16.780 16.251 -21.607 1.00 47.78 96 PHE A O 1
ATOM 788 N N . GLY A 1 97 ? 17.477 14.299 -22.435 1.00 48.41 97 GLY A N 1
ATOM 789 C CA . GLY A 1 97 ? 16.201 13.605 -22.347 1.00 48.41 97 GLY A CA 1
ATOM 790 C C . GLY A 1 97 ? 16.297 12.717 -21.119 1.00 48.41 97 GLY A C 1
ATOM 791 O O . GLY A 1 97 ? 17.126 11.811 -21.098 1.00 48.41 97 GLY A O 1
ATOM 792 N N . GLY A 1 98 ? 15.532 13.015 -20.067 1.00 62.56 98 GLY A N 1
ATOM 793 C CA . GLY A 1 98 ? 15.536 12.191 -18.858 1.00 62.56 98 GLY A CA 1
ATOM 794 C C . GLY A 1 98 ? 15.358 10.715 -19.220 1.00 62.56 98 GLY A C 1
ATOM 795 O O . GLY A 1 98 ? 14.551 10.392 -20.092 1.00 62.56 98 GLY A O 1
ATOM 796 N N . SER A 1 99 ? 16.124 9.828 -18.582 1.00 76.50 99 SER A N 1
ATOM 797 C CA . SER A 1 99 ? 15.985 8.387 -18.791 1.00 76.50 99 SER A CA 1
ATOM 798 C C . SER A 1 99 ? 14.515 7.974 -18.647 1.00 76.50 99 SER A C 1
ATOM 800 O O . SER A 1 99 ? 13.813 8.467 -17.758 1.00 76.50 99 SER A O 1
ATOM 802 N N . GLU A 1 100 ? 14.043 7.065 -19.514 1.00 88.56 100 GLU A N 1
ATOM 803 C CA . GLU A 1 100 ? 12.663 6.540 -19.461 1.00 88.56 100 GLU A CA 1
ATOM 804 C C . GLU A 1 100 ? 12.321 5.982 -18.075 1.00 88.56 100 GLU A C 1
ATOM 806 O O . GLU A 1 100 ? 11.167 5.987 -17.654 1.00 88.56 100 GLU A O 1
ATOM 811 N N . TRP A 1 101 ? 13.338 5.537 -17.347 1.00 91.94 101 TRP A N 1
ATOM 812 C CA . TRP A 1 101 ? 13.236 4.960 -16.021 1.00 91.94 101 TRP A CA 1
ATOM 813 C C . TRP A 1 101 ? 13.891 5.877 -14.995 1.00 91.94 101 TRP A C 1
ATOM 815 O O . TRP A 1 101 ? 14.966 6.428 -15.236 1.00 91.94 101 TRP A O 1
ATOM 825 N N . MET A 1 102 ? 13.256 6.015 -13.838 1.00 92.88 102 MET A N 1
ATOM 826 C CA . MET A 1 102 ? 13.766 6.778 -12.704 1.00 92.88 102 MET A CA 1
ATOM 827 C C . MET A 1 102 ? 13.604 5.988 -11.406 1.00 92.88 102 MET A C 1
ATOM 829 O O . MET A 1 102 ? 12.729 5.130 -11.294 1.00 92.88 102 MET A O 1
ATOM 833 N N . LEU A 1 103 ? 14.451 6.273 -10.419 1.00 93.81 103 LEU A N 1
ATOM 834 C CA . LEU A 1 103 ? 14.291 5.746 -9.067 1.00 93.81 103 LEU A CA 1
ATOM 835 C C . LEU A 1 103 ? 13.346 6.665 -8.288 1.00 93.81 103 LEU A C 1
ATOM 837 O O . LEU A 1 103 ? 13.600 7.864 -8.200 1.00 93.81 103 LEU A O 1
ATOM 841 N N . ASP A 1 104 ? 12.287 6.107 -7.711 1.00 94.25 104 ASP A N 1
ATOM 842 C CA . ASP A 1 104 ? 11.332 6.856 -6.890 1.00 94.25 104 ASP A CA 1
ATOM 843 C C . ASP A 1 104 ? 10.784 5.992 -5.746 1.00 94.25 104 ASP A C 1
ATOM 845 O O . ASP A 1 104 ? 11.025 4.783 -5.673 1.00 94.25 104 ASP A O 1
ATOM 849 N N . TYR A 1 105 ? 10.037 6.607 -4.838 1.00 95.38 105 TYR A N 1
ATOM 850 C CA . TYR A 1 105 ? 9.298 5.918 -3.797 1.00 95.38 105 TYR A CA 1
ATOM 851 C C . TYR A 1 105 ? 7.921 5.481 -4.282 1.00 95.38 105 TYR A C 1
ATOM 853 O O . TYR A 1 105 ? 7.104 6.277 -4.739 1.00 95.38 105 TYR A O 1
ATOM 861 N N . ILE A 1 106 ? 7.605 4.210 -4.056 1.00 95.69 106 ILE A N 1
ATOM 862 C CA . ILE A 1 106 ? 6.252 3.683 -4.203 1.00 95.69 106 ILE A CA 1
ATOM 863 C C . ILE A 1 106 ? 5.649 3.390 -2.840 1.00 95.69 106 ILE A C 1
ATOM 865 O O . ILE A 1 106 ? 6.343 3.059 -1.878 1.00 95.69 106 ILE A O 1
ATOM 869 N N . ARG A 1 107 ? 4.325 3.482 -2.768 1.00 96.06 107 ARG A N 1
ATOM 870 C CA . ARG A 1 107 ? 3.561 3.112 -1.582 1.00 96.06 107 ARG A CA 1
ATOM 871 C C . ARG A 1 107 ? 3.211 1.625 -1.647 1.00 96.06 107 ARG A C 1
ATOM 873 O O . ARG A 1 107 ? 2.485 1.213 -2.545 1.00 96.06 107 ARG A O 1
ATOM 880 N N . VAL A 1 108 ? 3.673 0.851 -0.670 1.00 96.69 108 VAL A N 1
ATOM 881 C CA . VAL A 1 108 ? 3.486 -0.608 -0.585 1.00 96.69 108 VAL A CA 1
ATOM 882 C C . VAL A 1 108 ? 2.666 -0.951 0.656 1.00 96.69 108 VAL A C 1
ATOM 884 O O . VAL A 1 108 ? 2.782 -0.285 1.689 1.00 96.69 108 VAL A O 1
ATOM 887 N N . ARG A 1 109 ? 1.810 -1.975 0.576 1.00 97.44 109 ARG A N 1
ATOM 888 C CA . ARG A 1 109 ? 1.044 -2.469 1.731 1.00 97.44 109 ARG A CA 1
ATOM 889 C C . ARG A 1 109 ? 1.974 -3.127 2.749 1.00 97.44 109 ARG A C 1
ATOM 891 O 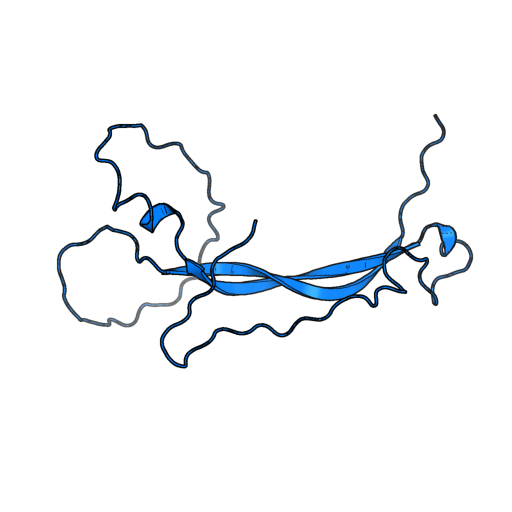O . ARG A 1 109 ? 2.577 -4.156 2.464 1.00 97.44 109 ARG A O 1
ATOM 898 N N . SER A 1 110 ? 2.065 -2.541 3.940 1.00 97.56 110 SER A N 1
ATOM 899 C CA . SER A 1 110 ? 3.024 -2.951 4.975 1.00 97.56 110 SER A CA 1
ATOM 900 C C . SER A 1 110 ? 2.403 -3.711 6.144 1.00 97.56 110 SER A C 1
ATOM 902 O O . SER A 1 110 ? 3.133 -4.286 6.945 1.00 97.56 110 SER A O 1
ATOM 904 N N . GLY A 1 111 ? 1.073 -3.750 6.253 1.00 97.19 111 GLY A N 1
ATOM 905 C CA . GLY A 1 111 ? 0.396 -4.580 7.247 1.00 97.19 111 GLY A CA 1
ATOM 906 C C . GLY A 1 111 ? -0.969 -4.067 7.671 1.00 97.19 111 GLY A C 1
ATOM 907 O O . GLY A 1 111 ? -1.555 -3.187 7.043 1.00 97.19 111 GLY A O 1
ATOM 908 N N . CYS A 1 112 ? -1.472 -4.622 8.770 1.00 97.06 112 CYS A N 1
ATOM 909 C CA . CYS A 1 112 ? -2.733 -4.223 9.381 1.00 97.06 112 CYS A CA 1
ATOM 910 C C . CYS A 1 112 ? -2.478 -3.652 10.776 1.00 97.06 112 CYS A C 1
ATOM 912 O O . CYS A 1 112 ? -1.814 -4.294 11.586 1.00 97.06 112 CYS A O 1
ATOM 914 N N . GLY A 1 113 ? -2.991 -2.455 11.059 1.00 96.12 113 GLY A N 1
ATOM 915 C CA . GLY A 1 113 ? -2.793 -1.780 12.343 1.00 96.12 113 GLY A CA 1
ATOM 916 C C . GLY A 1 113 ? -4.104 -1.321 12.965 1.00 96.12 113 GLY A C 1
ATOM 917 O O . GLY A 1 113 ? -5.070 -1.053 12.255 1.00 96.12 113 GLY A O 1
ATOM 918 N N . CYS A 1 114 ? -4.130 -1.204 14.292 1.00 96.38 114 CYS A N 1
ATOM 919 C CA . CYS A 1 114 ? -5.267 -0.639 15.009 1.00 96.38 114 CYS A CA 1
ATOM 920 C C . CYS A 1 114 ? -5.147 0.884 15.105 1.00 96.38 114 CYS A C 1
ATOM 922 O O . CYS A 1 114 ? -4.111 1.396 15.525 1.00 96.38 114 CYS A O 1
ATOM 924 N N . GLU A 1 115 ? -6.211 1.606 14.767 1.00 96.06 115 GLU A N 1
ATOM 925 C CA . GLU A 1 115 ? -6.320 3.041 15.020 1.00 96.06 115 GLU A CA 1
ATOM 926 C C . GLU A 1 115 ? -7.539 3.347 15.885 1.00 96.06 115 GLU A C 1
ATOM 928 O O . GLU A 1 115 ? -8.624 2.816 15.648 1.00 96.06 115 GLU A O 1
ATOM 933 N N . VAL A 1 116 ? -7.364 4.237 16.863 1.00 95.56 116 VAL A N 1
ATOM 934 C CA . VAL A 1 116 ? -8.445 4.757 17.707 1.00 95.56 116 VAL A CA 1
ATOM 935 C C . VAL A 1 116 ? -8.853 6.126 17.181 1.00 95.56 116 VAL A C 1
ATOM 937 O O . VAL A 1 116 ? -8.030 7.031 17.076 1.00 95.56 116 VAL A O 1
ATOM 940 N N . MET A 1 117 ? -10.124 6.267 16.833 1.00 89.94 117 MET A N 1
ATOM 941 C CA 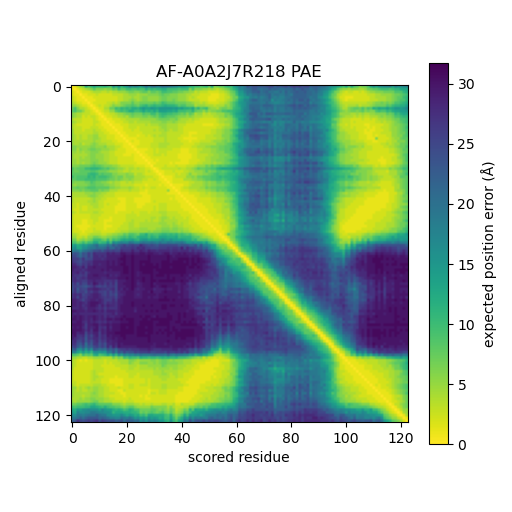. MET A 1 117 ? -10.728 7.496 16.344 1.00 89.94 117 MET A CA 1
ATOM 942 C C . MET A 1 117 ? -11.318 8.296 17.513 1.00 89.94 117 MET A C 1
ATOM 944 O O . MET A 1 117 ? -11.908 7.709 18.423 1.00 89.94 117 MET A O 1
ATOM 948 N N . PRO A 1 118 ? -11.204 9.632 17.506 1.00 86.75 118 PRO A N 1
ATOM 949 C CA . PRO A 1 118 ? -11.854 10.469 18.506 1.00 86.75 118 PRO A CA 1
ATOM 950 C C . PRO A 1 118 ? -13.382 10.408 18.368 1.00 86.75 118 PRO A C 1
ATOM 952 O O . PRO A 1 118 ? -13.920 10.173 17.284 1.00 86.75 118 PRO A O 1
ATOM 955 N N . LYS A 1 119 ? -14.099 10.660 19.470 1.00 83.00 119 LYS A N 1
ATOM 956 C CA . LYS A 1 119 ? -15.566 10.741 19.446 1.00 83.00 119 LYS A CA 1
ATOM 957 C C . LYS A 1 119 ? -16.016 11.891 18.536 1.00 83.00 119 LYS A C 1
ATOM 959 O O . LYS A 1 119 ? -15.447 12.982 18.633 1.00 83.00 119 LYS A O 1
ATOM 964 N N . PRO A 1 120 ? -17.052 11.698 17.704 1.00 78.31 120 PRO A N 1
ATOM 965 C CA . PRO A 1 120 ? -17.629 12.802 16.952 1.00 78.31 120 PRO A CA 1
ATOM 966 C C . PRO A 1 120 ? -18.156 13.863 17.928 1.00 78.31 120 PRO A C 1
ATOM 968 O O . PRO A 1 120 ? -18.821 13.533 18.915 1.00 78.31 120 PRO A O 1
ATOM 971 N N . LYS A 1 121 ? -17.846 15.140 17.670 1.00 80.56 121 LYS A N 1
ATOM 972 C CA . LYS A 1 121 ? -18.457 16.252 18.409 1.00 80.56 121 LYS A CA 1
ATOM 973 C C . LYS A 1 121 ? -19.961 16.240 18.119 1.00 80.56 121 LYS A C 1
ATOM 975 O O . LYS A 1 121 ? -20.350 16.157 16.954 1.00 80.56 121 LYS A O 1
ATOM 980 N N . LYS A 1 122 ? -20.794 16.286 19.163 1.00 79.69 122 LYS A N 1
ATOM 981 C CA . LYS A 1 122 ? -22.240 16.494 18.995 1.00 79.69 122 LYS A CA 1
ATOM 982 C C . LYS A 1 122 ? -22.440 17.866 18.331 1.00 79.69 122 LYS A C 1
ATOM 984 O O . LYS A 1 122 ? -21.783 18.817 18.751 1.00 79.69 122 LYS A O 1
ATOM 989 N N . LYS A 1 123 ? -23.246 17.908 17.267 1.00 67.12 123 LYS A N 1
ATOM 990 C CA . LYS A 1 123 ? -23.706 19.152 16.636 1.00 67.12 123 LYS A CA 1
ATOM 991 C C . LYS A 1 123 ? -24.726 19.840 17.529 1.00 67.12 123 LYS A C 1
ATOM 993 O O . LYS A 1 123 ? -25.461 19.093 18.216 1.00 67.12 123 LYS A O 1
#

Nearest PDB structures (foldseek):
  7uwn-assembly1_D  TM=5.967E-01  e=4.222E-01  Homo sapiens

Radius of gyration: 22.7 Å; Cα contacts (8 Å, |Δi|>4): 145; chains: 1; bounding box: 59×40×57 Å

InterPro domains:
  IPR029034 Cystine-knot cytokine [G3DSA:2.10.90.10] (2-121)

Solvent-accessible surface area (backbone atoms only — not comparable to full-atom values): 8354 Å² total; per-residue (Å²): 138,88,81,54,70,52,71,56,92,88,50,68,80,81,81,90,70,34,74,48,54,81,95,44,53,68,34,56,36,89,90,50,60,79,89,46,23,90,37,24,24,23,39,76,37,68,44,76,43,82,41,50,28,57,33,77,74,40,68,54,75,80,57,74,96,71,94,76,81,90,79,85,76,86,71,85,78,78,79,79,79,92,71,88,82,78,88,81,88,79,91,79,86,88,71,98,62,66,58,56,59,38,81,44,77,41,83,42,42,64,21,63,43,77,45,79,54,81,81,80,78,84,130